Protein AF-A0A6S6RWD5-F1 (afdb_monomer_lite)

InterPro domains:
  IPR003369 Sec-independent protein translocase protein TatA/B/E [PF02416] (3-48)
  IPR006312 Sec-independent protein translocase protein TatA/E [MF_00236] (1-64)
  IPR006312 Sec-independent protein translocase protein TatA/E [TIGR01411] (2-48)

Secondary structure (DSSP, 8-state):
-PPPHHHHHHHHHHHHHHH-TTHHHHHHHHHHHHHHHHHHHHHHHHHTTS---------------

pLDDT: mean 77.54, std 19.22, range [42.41, 95.88]

Radius of gyration: 22.96 Å; chains: 1; bounding box: 48×50×46 Å

Sequence (65 aa):
MMPGMTEIVIILAIVILLFGGKKIPELAKGLGRGIKDFKKALKDDTKEEDTTTKTQKEKVETKDS

Organism: NCBI:txid352960

Structure (mmCIF, N/CA/C/O backbone):
data_AF-A0A6S6RWD5-F1
#
_entry.id   AF-A0A6S6RWD5-F1
#
loop_
_atom_site.group_PDB
_atom_site.id
_atom_site.type_symbol
_atom_site.label_atom_id
_atom_site.label_alt_id
_atom_site.label_comp_id
_atom_site.label_asym_id
_atom_site.label_entity_id
_atom_site.label_seq_id
_atom_site.pdbx_PDB_ins_code
_atom_site.Cartn_x
_atom_site.Cartn_y
_atom_site.Cartn_z
_atom_site.occupancy
_atom_site.B_iso_or_equiv
_atom_site.auth_seq_id
_atom_site.auth_comp_id
_atom_site.auth_asym_id
_atom_site.auth_atom_id
_atom_site.pdbx_PDB_model_num
ATOM 1 N N . MET A 1 1 ? 24.665 -8.327 -3.141 1.00 76.75 1 MET A N 1
ATOM 2 C CA . MET A 1 1 ? 24.066 -7.144 -3.789 1.00 76.75 1 MET A CA 1
ATOM 3 C C . MET A 1 1 ? 22.627 -7.067 -3.321 1.00 76.75 1 MET A C 1
ATOM 5 O O . MET A 1 1 ? 21.900 -8.025 -3.536 1.00 76.75 1 MET A O 1
ATOM 9 N N . MET A 1 2 ? 22.255 -6.023 -2.577 1.00 76.06 2 MET A N 1
ATOM 10 C CA . MET A 1 2 ? 20.835 -5.769 -2.315 1.00 76.06 2 MET A CA 1
ATOM 11 C C . MET A 1 2 ? 20.209 -5.273 -3.617 1.00 76.06 2 MET A C 1
ATOM 13 O O . MET A 1 2 ? 20.889 -4.520 -4.321 1.00 76.06 2 MET A O 1
ATOM 17 N N . PRO A 1 3 ? 18.975 -5.680 -3.946 1.00 79.62 3 PRO A N 1
ATOM 18 C CA . PRO A 1 3 ? 18.309 -5.144 -5.115 1.00 79.62 3 PRO A CA 1
ATOM 19 C C . PRO A 1 3 ? 18.227 -3.624 -4.972 1.00 79.62 3 PRO A C 1
ATOM 21 O O . PRO A 1 3 ? 17.788 -3.099 -3.944 1.00 79.62 3 PRO A O 1
ATOM 24 N N . GLY A 1 4 ? 18.726 -2.922 -5.980 1.00 89.06 4 GLY A N 1
ATOM 25 C CA . GLY A 1 4 ? 18.681 -1.473 -6.031 1.00 89.06 4 GLY A CA 1
ATOM 26 C C . GLY A 1 4 ? 17.244 -0.986 -6.185 1.00 89.06 4 GLY A C 1
ATOM 27 O O . GLY A 1 4 ? 16.352 -1.726 -6.608 1.00 89.06 4 GLY A O 1
ATOM 28 N N . MET A 1 5 ? 17.020 0.301 -5.908 1.00 91.19 5 MET A N 1
ATOM 29 C CA . MET A 1 5 ? 15.720 0.952 -6.134 1.00 91.19 5 MET A CA 1
ATOM 30 C C . MET A 1 5 ? 15.159 0.669 -7.538 1.00 91.19 5 MET 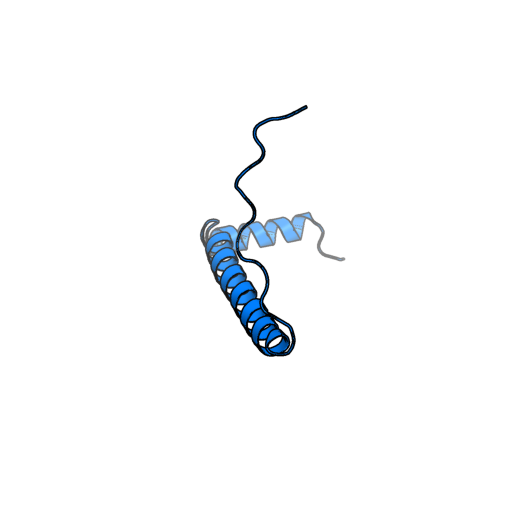A C 1
ATOM 32 O O . MET A 1 5 ? 13.953 0.510 -7.701 1.00 91.19 5 MET A O 1
ATOM 36 N N . THR A 1 6 ? 16.028 0.536 -8.540 1.00 90.94 6 THR A N 1
ATOM 37 C CA . THR A 1 6 ? 15.663 0.229 -9.927 1.00 90.94 6 THR A CA 1
ATOM 38 C C . THR A 1 6 ? 14.996 -1.141 -10.087 1.00 90.94 6 THR A C 1
ATOM 40 O O . THR A 1 6 ? 13.991 -1.248 -10.786 1.00 90.94 6 THR A O 1
ATOM 43 N N . GLU A 1 7 ? 15.499 -2.184 -9.422 1.00 91.62 7 GLU A N 1
ATOM 44 C CA . GLU A 1 7 ? 14.921 -3.535 -9.499 1.00 91.62 7 GLU A CA 1
ATOM 45 C C . GLU A 1 7 ? 13.557 -3.593 -8.808 1.00 91.62 7 GLU A C 1
ATOM 47 O O . GLU A 1 7 ? 12.616 -4.177 -9.345 1.00 91.62 7 GLU A O 1
ATOM 52 N N . ILE A 1 8 ? 13.409 -2.906 -7.671 1.00 93.00 8 ILE A N 1
ATOM 53 C CA . ILE A 1 8 ? 12.125 -2.797 -6.964 1.00 93.00 8 ILE A CA 1
ATOM 54 C C . ILE A 1 8 ? 11.072 -2.111 -7.847 1.00 93.00 8 ILE A C 1
ATOM 56 O O . ILE A 1 8 ? 9.931 -2.570 -7.917 1.00 93.00 8 ILE A O 1
ATOM 60 N N . VAL A 1 9 ? 11.446 -1.043 -8.559 1.00 93.56 9 VAL A N 1
ATOM 61 C CA . VAL A 1 9 ? 10.541 -0.331 -9.477 1.00 93.56 9 VAL A CA 1
ATOM 62 C C . VAL A 1 9 ? 10.119 -1.218 -10.651 1.00 93.56 9 VAL A C 1
ATOM 64 O O . VAL A 1 9 ? 8.940 -1.226 -11.005 1.00 93.56 9 VAL A O 1
ATOM 67 N N . ILE A 1 10 ? 11.037 -2.002 -11.222 1.00 94.75 10 ILE A N 1
ATOM 68 C CA . ILE A 1 10 ? 10.723 -2.939 -12.313 1.00 94.75 10 ILE A CA 1
ATOM 69 C C . ILE A 1 10 ? 9.741 -4.017 -11.839 1.00 94.75 10 ILE A C 1
ATOM 71 O O . ILE A 1 10 ? 8.753 -4.292 -12.519 1.00 94.75 10 ILE A O 1
ATOM 75 N N . ILE A 1 11 ? 9.963 -4.590 -10.654 1.00 93.44 11 ILE A N 1
ATOM 76 C CA . ILE A 1 11 ? 9.059 -5.594 -10.076 1.00 93.44 11 ILE A CA 1
ATOM 77 C C . ILE A 1 11 ? 7.668 -4.990 -9.847 1.00 93.44 11 ILE A C 1
ATOM 79 O O . ILE A 1 11 ? 6.665 -5.585 -10.244 1.00 93.44 11 ILE A O 1
ATOM 83 N N . LEU A 1 12 ? 7.592 -3.787 -9.269 1.00 92.38 12 LEU A N 1
ATOM 84 C CA . LEU A 1 12 ? 6.327 -3.071 -9.083 1.00 92.38 12 LEU A CA 1
ATOM 85 C C . LEU A 1 12 ? 5.612 -2.807 -10.410 1.00 92.38 12 LEU A C 1
ATOM 87 O O . LEU A 1 12 ? 4.399 -2.991 -10.491 1.00 92.38 12 LEU A O 1
ATOM 91 N N . ALA A 1 13 ? 6.345 -2.420 -11.455 1.00 93.69 13 ALA A N 1
ATOM 92 C CA . ALA A 1 13 ? 5.779 -2.200 -12.780 1.00 93.69 13 ALA A CA 1
ATOM 93 C C . ALA A 1 13 ? 5.168 -3.486 -13.362 1.00 93.69 13 ALA A C 1
ATOM 95 O O . ALA A 1 13 ? 4.054 -3.445 -13.882 1.00 93.69 13 ALA A O 1
ATOM 96 N N . ILE A 1 14 ? 5.838 -4.635 -13.215 1.00 95.00 14 ILE A N 1
ATOM 97 C CA . ILE A 1 14 ? 5.314 -5.938 -13.658 1.00 95.00 14 ILE A CA 1
ATOM 98 C C . ILE A 1 14 ? 4.052 -6.313 -12.874 1.00 95.00 14 ILE A C 1
ATOM 100 O O . ILE A 1 14 ? 3.051 -6.701 -13.472 1.00 95.00 14 ILE A O 1
ATOM 104 N N . VAL A 1 15 ? 4.054 -6.153 -11.548 1.00 93.44 15 VAL A N 1
ATOM 105 C CA . VAL A 1 15 ? 2.873 -6.416 -10.707 1.00 93.44 15 VAL A CA 1
ATOM 106 C C . VAL A 1 15 ? 1.695 -5.534 -11.135 1.00 93.44 15 VAL A C 1
ATOM 108 O O . VAL A 1 15 ? 0.576 -6.018 -11.294 1.00 93.44 15 VAL A O 1
ATOM 111 N N . ILE A 1 16 ? 1.937 -4.248 -11.393 1.00 93.00 16 ILE A N 1
ATOM 112 C CA . ILE A 1 16 ? 0.911 -3.321 -11.885 1.00 93.00 16 ILE A CA 1
ATOM 113 C C . ILE A 1 16 ? 0.428 -3.704 -13.288 1.00 93.00 16 ILE A C 1
ATOM 115 O O . ILE A 1 16 ? -0.746 -3.500 -13.579 1.00 93.00 16 ILE A O 1
ATOM 119 N N . LEU A 1 17 ? 1.276 -4.266 -14.151 1.00 93.62 17 LEU A N 1
ATOM 120 C CA . LEU A 1 17 ? 0.876 -4.720 -15.484 1.00 93.62 17 LEU A CA 1
ATOM 121 C C . LEU A 1 17 ? -0.011 -5.973 -15.420 1.00 93.62 17 LEU A C 1
ATOM 123 O O . LEU A 1 17 ? -1.011 -6.046 -16.127 1.00 93.62 17 LEU A O 1
ATOM 127 N N . LEU A 1 18 ? 0.322 -6.929 -14.547 1.00 93.25 18 LEU A N 1
ATOM 128 C CA . LEU A 1 18 ? -0.427 -8.180 -14.377 1.00 93.25 18 LEU A CA 1
ATOM 129 C C . LEU A 1 18 ? -1.783 -7.962 -13.699 1.00 93.25 18 LEU A C 1
ATOM 131 O O . LEU A 1 18 ? -2.799 -8.492 -14.140 1.00 93.25 18 LEU A O 1
ATOM 135 N N . PHE A 1 19 ? -1.803 -7.184 -12.617 1.00 90.69 19 PHE A N 1
ATOM 136 C CA . PHE A 1 19 ? -3.019 -6.938 -11.841 1.00 90.69 19 PHE A CA 1
ATOM 137 C C . PHE A 1 19 ? -3.778 -5.689 -12.313 1.00 90.69 19 PHE A C 1
ATOM 139 O O . PHE A 1 19 ? -4.962 -5.536 -12.029 1.00 90.69 19 PHE A O 1
ATOM 146 N N . GLY A 1 20 ? -3.135 -4.791 -13.053 1.00 86.31 20 GLY A N 1
ATOM 147 C CA . GLY A 1 20 ? -3.679 -3.491 -13.431 1.00 86.31 20 GLY A CA 1
ATOM 148 C C . GLY A 1 20 ? -3.577 -2.465 -12.296 1.00 86.31 20 GLY A C 1
ATOM 149 O O . GLY A 1 20 ? -3.884 -2.742 -11.134 1.00 86.31 20 GLY A O 1
ATOM 150 N N . GLY A 1 21 ? -3.244 -1.215 -12.636 1.00 85.62 21 GLY A N 1
ATOM 151 C CA . GLY A 1 21 ? -3.107 -0.119 -11.661 1.00 85.62 21 GLY A CA 1
ATOM 152 C C . GLY A 1 21 ? -4.375 0.208 -10.858 1.00 85.62 21 GLY A C 1
ATOM 153 O O . GLY A 1 21 ? -4.295 0.888 -9.840 1.00 85.62 21 GLY A O 1
ATOM 154 N N . LYS A 1 22 ? -5.544 -0.297 -11.275 1.00 87.06 22 LYS A N 1
ATOM 155 C CA . LYS A 1 22 ? -6.823 -0.124 -10.566 1.00 87.06 22 LYS A CA 1
ATOM 156 C C . LYS A 1 22 ? -7.064 -1.166 -9.465 1.00 87.06 22 LYS A C 1
ATOM 158 O O . LYS A 1 22 ? -7.738 -0.839 -8.493 1.00 87.06 22 LYS A O 1
ATOM 163 N N . LYS A 1 23 ? -6.495 -2.377 -9.561 1.00 89.06 23 LYS A N 1
ATOM 164 C CA . LYS A 1 23 ? -6.716 -3.446 -8.566 1.00 89.06 23 LYS A CA 1
ATOM 165 C C . LYS A 1 23 ? -6.003 -3.173 -7.245 1.00 89.06 23 LYS A C 1
ATOM 167 O O . LYS A 1 23 ? -6.581 -3.400 -6.191 1.00 89.06 23 LYS A O 1
ATOM 172 N N . ILE A 1 24 ? -4.792 -2.621 -7.280 1.00 90.00 24 ILE A N 1
ATOM 173 C CA . ILE A 1 24 ? -4.026 -2.267 -6.072 1.00 90.00 24 ILE A CA 1
ATOM 174 C C . ILE A 1 24 ? -4.798 -1.299 -5.145 1.00 90.00 24 ILE A C 1
ATOM 176 O O . ILE A 1 24 ? -4.981 -1.631 -3.972 1.00 90.00 24 ILE A O 1
ATOM 180 N N . PRO A 1 25 ? -5.308 -0.136 -5.611 1.00 87.44 25 PRO A N 1
ATOM 181 C CA . PRO A 1 25 ? -6.062 0.778 -4.752 1.00 87.44 25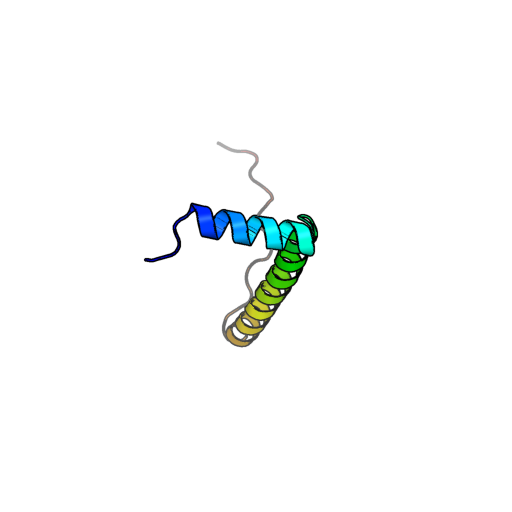 PRO A CA 1
ATOM 182 C C . PRO A 1 25 ? -7.431 0.223 -4.340 1.00 87.44 25 PRO A C 1
ATOM 184 O O . PRO A 1 25 ? -7.932 0.580 -3.276 1.00 87.44 25 PRO A O 1
ATOM 187 N N . GLU A 1 26 ? -8.047 -0.639 -5.150 1.00 91.94 26 GLU A N 1
ATOM 188 C CA . GLU A 1 26 ? -9.300 -1.323 -4.810 1.00 91.94 26 GLU A CA 1
ATOM 189 C C . GLU A 1 26 ? -9.097 -2.305 -3.644 1.00 91.94 26 GLU A C 1
ATOM 191 O O . GLU A 1 26 ? -9.805 -2.224 -2.638 1.00 91.94 26 GLU A O 1
ATOM 196 N N . LEU A 1 27 ? -8.055 -3.140 -3.717 1.00 92.00 27 LEU A N 1
ATOM 197 C CA . LEU A 1 27 ? -7.655 -4.059 -2.649 1.00 92.00 27 LEU A CA 1
ATOM 198 C C . LEU A 1 27 ? -7.229 -3.308 -1.384 1.00 92.00 27 LEU A C 1
ATOM 200 O O . LEU A 1 27 ? -7.674 -3.650 -0.292 1.00 92.00 27 LEU A O 1
ATOM 204 N N . ALA A 1 28 ? -6.438 -2.240 -1.516 1.00 92.69 28 ALA A N 1
ATOM 205 C CA . ALA A 1 28 ? -6.024 -1.413 -0.383 1.00 92.69 28 ALA A CA 1
ATOM 206 C C . ALA A 1 28 ? -7.218 -0.739 0.314 1.00 92.69 28 ALA A C 1
ATOM 208 O O . ALA A 1 28 ? -7.260 -0.671 1.541 1.00 92.69 28 ALA A O 1
ATOM 209 N N . LYS A 1 29 ? -8.221 -0.273 -0.445 1.00 93.94 29 LYS A N 1
ATOM 210 C CA . LYS A 1 29 ? -9.464 0.277 0.119 1.00 93.94 29 LYS A CA 1
ATOM 211 C C . LYS A 1 29 ? -10.273 -0.788 0.859 1.00 93.94 29 LYS A C 1
ATOM 213 O O . LYS A 1 29 ? -10.798 -0.483 1.927 1.00 93.94 29 LYS A O 1
ATOM 218 N N . GLY A 1 30 ? -10.380 -2.000 0.313 1.00 94.88 30 GLY A N 1
ATOM 219 C CA . GLY A 1 30 ? -11.063 -3.122 0.965 1.00 94.88 30 GLY A CA 1
ATOM 220 C C . GLY A 1 30 ? -10.364 -3.549 2.256 1.00 94.88 30 GLY A C 1
ATOM 221 O O . GLY A 1 30 ? -10.982 -3.561 3.319 1.00 94.88 30 GLY A O 1
ATOM 222 N N . LEU A 1 31 ? -9.053 -3.790 2.180 1.00 95.62 31 LEU A N 1
ATOM 223 C CA . LEU A 1 31 ? -8.207 -4.131 3.323 1.00 95.62 31 LEU A CA 1
ATOM 224 C C . LEU A 1 31 ? -8.245 -3.033 4.395 1.00 95.62 31 LEU A C 1
ATOM 226 O O . LEU A 1 31 ? -8.414 -3.323 5.573 1.00 95.62 31 LEU A O 1
ATOM 230 N N . GLY A 1 32 ? -8.136 -1.763 3.996 1.00 94.38 32 GLY A N 1
ATOM 231 C CA . GLY A 1 32 ? -8.151 -0.628 4.915 1.00 94.38 32 GLY A CA 1
ATOM 232 C C . GLY A 1 32 ? -9.474 -0.484 5.668 1.00 94.38 32 GLY A C 1
ATOM 233 O O . GLY A 1 32 ? -9.462 -0.177 6.859 1.00 94.38 32 GLY A O 1
ATOM 234 N N . ARG A 1 33 ? -10.611 -0.749 5.010 1.00 95.19 33 ARG A N 1
ATOM 235 C CA . ARG A 1 33 ? -11.921 -0.811 5.680 1.00 95.19 33 ARG A CA 1
ATOM 236 C C . ARG A 1 33 ? -11.982 -1.986 6.650 1.00 95.19 33 ARG A C 1
ATOM 238 O O . ARG A 1 33 ? -12.279 -1.760 7.814 1.00 95.19 33 ARG A O 1
ATOM 245 N N . GLY A 1 34 ? -11.583 -3.184 6.217 1.00 95.88 34 GLY A N 1
ATOM 246 C CA . GLY A 1 34 ? -11.552 -4.373 7.073 1.00 95.88 34 GLY A CA 1
ATOM 247 C C . GLY A 1 34 ? -10.683 -4.192 8.321 1.00 95.88 34 GLY A C 1
ATOM 248 O O . GLY A 1 34 ? -11.136 -4.463 9.426 1.00 95.88 34 GLY A O 1
ATOM 249 N N . ILE A 1 35 ? -9.470 -3.646 8.176 1.00 95.56 35 ILE A N 1
ATOM 250 C CA . ILE A 1 35 ? -8.580 -3.339 9.308 1.00 95.56 35 ILE A CA 1
ATOM 251 C C . ILE A 1 35 ? -9.197 -2.271 10.220 1.00 95.56 35 ILE A C 1
ATOM 253 O O . ILE A 1 35 ? -9.090 -2.373 11.442 1.00 95.56 35 ILE A O 1
ATOM 257 N N . LYS A 1 36 ? -9.836 -1.237 9.657 1.00 93.38 36 LYS A N 1
ATOM 258 C CA . LYS A 1 36 ? -10.493 -0.178 10.436 1.00 93.38 36 LYS A CA 1
ATOM 259 C C . LYS A 1 36 ? -11.662 -0.726 11.254 1.00 93.38 36 LYS A C 1
ATOM 261 O O . LYS A 1 36 ? -11.757 -0.396 12.434 1.00 93.38 36 LYS A O 1
ATOM 266 N N . ASP A 1 37 ? -12.508 -1.547 10.644 1.00 93.50 37 ASP A N 1
ATOM 267 C CA . ASP A 1 37 ? -13.669 -2.154 11.293 1.00 93.50 37 ASP A CA 1
ATOM 268 C C . ASP A 1 37 ? -13.226 -3.176 12.345 1.00 93.50 37 ASP A C 1
ATOM 270 O O . ASP A 1 37 ? -13.709 -3.137 13.473 1.00 93.50 37 ASP A O 1
ATOM 274 N N . PHE A 1 38 ? -12.208 -3.988 12.041 1.00 93.44 38 PHE A N 1
ATOM 275 C CA . PHE A 1 38 ? -11.588 -4.905 12.999 1.00 93.44 38 PHE A CA 1
ATOM 276 C C . PHE A 1 38 ? -11.008 -4.162 14.208 1.00 93.44 38 PHE A C 1
ATOM 278 O O . PHE A 1 38 ? -11.278 -4.505 15.355 1.00 93.44 38 PHE A O 1
ATOM 285 N N . LYS A 1 39 ? -10.266 -3.073 13.974 1.00 89.94 39 LYS A N 1
ATOM 286 C CA . LYS A 1 39 ? -9.711 -2.241 15.050 1.00 89.94 39 LYS A CA 1
ATOM 287 C C . LYS A 1 39 ? -10.788 -1.514 15.852 1.00 89.94 39 LYS A C 1
ATOM 289 O O . LYS A 1 39 ? -10.545 -1.190 17.013 1.00 89.94 39 LYS A O 1
ATOM 294 N N . LYS A 1 40 ? -11.937 -1.212 15.240 1.00 88.88 40 LYS A N 1
ATOM 295 C CA . LYS A 1 40 ? -13.089 -0.624 15.923 1.00 88.88 40 LYS A CA 1
ATOM 296 C C . LYS A 1 40 ? -13.759 -1.654 16.829 1.00 88.88 40 LYS A C 1
ATOM 298 O O . LYS A 1 40 ? -13.930 -1.340 17.994 1.00 88.88 40 LYS A O 1
ATOM 303 N N . ALA A 1 41 ? -14.025 -2.862 16.333 1.00 87.19 41 ALA A N 1
ATOM 304 C CA . ALA A 1 41 ? -14.586 -3.957 17.125 1.00 87.19 41 ALA A CA 1
ATOM 305 C C . ALA A 1 41 ? -13.708 -4.279 18.343 1.00 87.19 41 ALA A C 1
ATOM 307 O O . ALA A 1 41 ? -14.179 -4.210 19.468 1.00 87.19 41 ALA A O 1
ATOM 308 N N . LEU A 1 42 ? -12.395 -4.449 18.138 1.00 87.12 42 LEU A N 1
ATOM 309 C CA . LEU A 1 42 ? -11.448 -4.665 19.240 1.00 87.12 42 LEU A CA 1
ATOM 310 C C . LEU A 1 42 ? -11.430 -3.517 20.262 1.00 87.12 42 LEU A C 1
ATOM 312 O O . LEU A 1 42 ? -11.175 -3.733 21.443 1.00 87.12 42 LEU A O 1
ATOM 316 N N . LYS A 1 43 ? -11.644 -2.274 19.811 1.00 83.25 43 LYS A N 1
ATOM 317 C CA . LYS A 1 43 ? -11.705 -1.105 20.695 1.00 83.25 43 LYS A CA 1
ATOM 318 C C . LYS A 1 43 ? -13.033 -0.993 21.422 1.00 83.25 43 LYS A C 1
ATOM 320 O O . LYS A 1 43 ? -12.986 -0.549 22.557 1.00 83.25 43 LYS A O 1
ATOM 325 N N . ASP A 1 44 ? -14.152 -1.321 20.782 1.00 73.12 44 ASP A N 1
ATOM 326 C CA . ASP A 1 44 ? -15.478 -1.323 21.402 1.00 73.12 44 ASP A CA 1
ATOM 327 C C . ASP A 1 44 ? -15.549 -2.429 22.469 1.00 73.12 44 ASP A C 1
ATOM 329 O O . ASP A 1 44 ? -1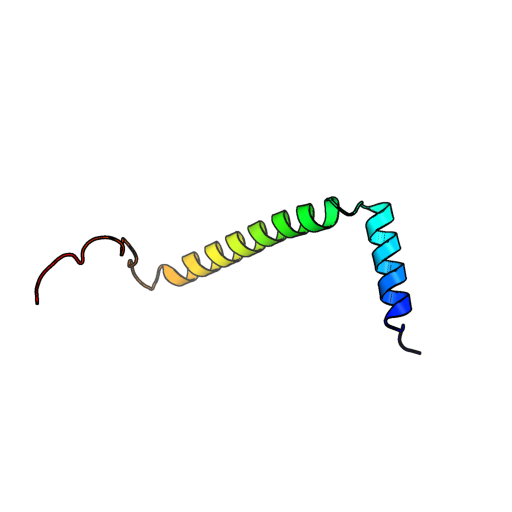5.909 -2.117 23.598 1.00 73.12 44 ASP A O 1
ATOM 333 N N . ASP A 1 45 ? -15.011 -3.628 22.203 1.00 65.31 45 ASP A N 1
ATOM 334 C CA . ASP A 1 45 ? -14.872 -4.705 23.206 1.00 65.31 45 ASP A CA 1
ATOM 335 C C . ASP A 1 45 ? -13.988 -4.299 24.404 1.00 65.31 45 ASP A C 1
ATOM 337 O O . ASP A 1 45 ? -14.180 -4.766 25.520 1.00 65.31 45 ASP A O 1
ATOM 341 N N . THR A 1 46 ? -13.018 -3.397 24.197 1.00 59.81 46 THR A N 1
ATOM 342 C CA . THR A 1 46 ? -12.167 -2.849 25.278 1.00 59.81 46 THR A CA 1
ATOM 343 C C . THR A 1 46 ? -12.764 -1.582 25.915 1.00 59.81 46 THR A C 1
ATOM 345 O O . THR A 1 46 ? -12.271 -1.105 26.932 1.00 59.81 46 THR A O 1
ATOM 348 N N . LYS A 1 47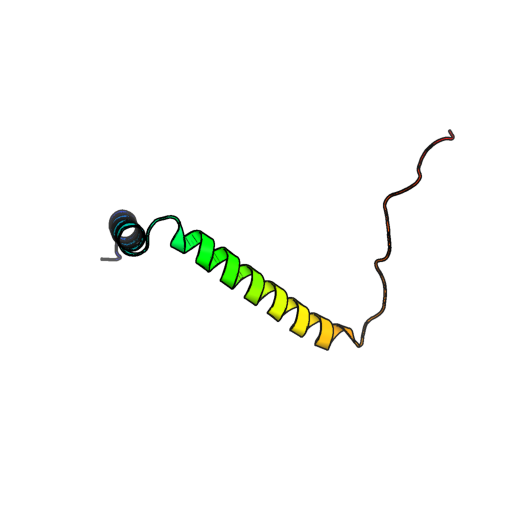 ? -13.793 -0.976 25.308 1.00 56.59 47 LYS A N 1
ATOM 349 C CA . LYS A 1 47 ? -14.407 0.294 25.736 1.00 56.59 47 LYS A CA 1
ATOM 350 C C . LYS A 1 47 ? -15.761 0.122 26.409 1.00 56.59 47 LYS A C 1
ATOM 352 O O . LYS A 1 47 ? -16.280 1.120 26.902 1.00 56.59 47 LYS A O 1
ATOM 357 N N . GLU A 1 48 ? -16.310 -1.087 26.493 1.00 53.97 48 GLU A N 1
ATOM 358 C CA . GLU A 1 48 ? -17.481 -1.341 27.342 1.00 53.97 48 GLU A CA 1
ATOM 359 C C . GLU A 1 48 ? -17.198 -1.107 28.842 1.00 53.97 48 GLU A C 1
ATOM 361 O O . GLU A 1 48 ? -18.143 -0.953 29.611 1.00 53.97 48 GLU A O 1
ATOM 366 N N . GLU A 1 49 ? -15.934 -0.925 29.255 1.00 54.59 49 GLU A N 1
ATOM 367 C CA . GLU A 1 49 ? -15.590 -0.411 30.594 1.00 54.59 49 GLU A CA 1
ATOM 368 C C . GLU A 1 49 ? -15.466 1.127 30.686 1.00 54.59 49 GLU A C 1
ATOM 370 O O . GLU A 1 49 ? -15.436 1.665 31.789 1.00 54.59 49 GLU A O 1
ATOM 375 N N . ASP A 1 50 ? -15.472 1.878 29.575 1.00 52.47 50 ASP A N 1
ATOM 376 C CA . ASP A 1 50 ? -15.249 3.332 29.595 1.00 52.47 50 ASP A CA 1
ATOM 377 C C . ASP A 1 50 ? -16.164 4.103 28.624 1.00 52.47 50 ASP A C 1
ATOM 379 O O . ASP A 1 50 ? -15.800 4.494 27.509 1.00 52.47 50 ASP A O 1
ATOM 383 N N . THR A 1 51 ? -17.369 4.349 29.144 1.00 42.41 51 THR A N 1
ATOM 384 C CA . THR A 1 51 ? -18.165 5.582 29.033 1.00 42.41 51 THR A CA 1
ATOM 385 C C . THR A 1 51 ? -18.453 6.171 27.640 1.00 42.41 51 THR A C 1
ATOM 387 O O . THR A 1 51 ? -17.633 6.784 26.954 1.00 42.41 51 THR A O 1
ATOM 390 N N . THR A 1 52 ? -19.747 6.128 27.301 1.00 50.44 52 THR A N 1
ATOM 391 C CA . THR A 1 52 ? -20.548 7.240 26.767 1.00 50.44 52 THR A CA 1
ATOM 392 C C . THR A 1 52 ? -19.830 8.590 26.823 1.00 50.44 52 THR A C 1
ATOM 394 O O . THR A 1 52 ? -19.728 9.160 27.900 1.00 50.44 52 THR A O 1
ATOM 397 N N . THR A 1 53 ? -19.376 9.132 25.687 1.00 48.94 53 THR A N 1
ATOM 398 C CA . THR A 1 53 ? -19.353 10.577 25.361 1.00 48.94 53 THR A CA 1
ATOM 399 C C . THR A 1 53 ? -18.773 10.762 23.958 1.00 48.94 53 THR A C 1
ATOM 401 O O . THR A 1 53 ? -17.586 10.522 23.740 1.00 48.94 53 THR A O 1
ATOM 404 N N . LYS A 1 54 ? -19.608 11.226 23.017 1.00 47.81 54 LYS A N 1
ATOM 405 C CA . LYS A 1 54 ? -19.310 12.268 22.003 1.00 47.81 54 LYS A CA 1
ATOM 406 C C . LYS A 1 54 ? -20.508 12.437 21.062 1.00 47.81 54 LYS A C 1
ATOM 408 O O . LYS A 1 54 ? -20.450 12.177 19.865 1.00 47.81 54 LYS A O 1
ATOM 413 N N . THR A 1 55 ? -21.598 12.914 21.650 1.00 42.78 55 THR A N 1
ATOM 414 C CA . THR A 1 55 ? -22.680 13.586 20.933 1.00 42.78 55 THR A CA 1
ATOM 415 C C . THR A 1 55 ? -22.300 15.064 20.808 1.00 42.78 55 THR A C 1
ATOM 417 O O . THR A 1 55 ? -22.089 15.721 21.818 1.00 42.78 55 THR A O 1
ATOM 420 N N . GLN A 1 56 ? -22.223 15.546 19.564 1.00 53.34 56 GLN A N 1
ATOM 421 C CA . GLN A 1 56 ? -22.436 16.936 19.125 1.00 53.34 56 GLN A CA 1
ATOM 422 C C . GLN A 1 56 ? -21.529 18.051 19.697 1.00 53.34 56 GLN A C 1
ATOM 424 O O . GLN A 1 56 ? -21.717 18.539 20.805 1.00 53.34 56 GLN A O 1
ATOM 429 N N . LYS A 1 57 ? -20.635 18.577 18.848 1.00 49.69 57 LYS A N 1
ATOM 43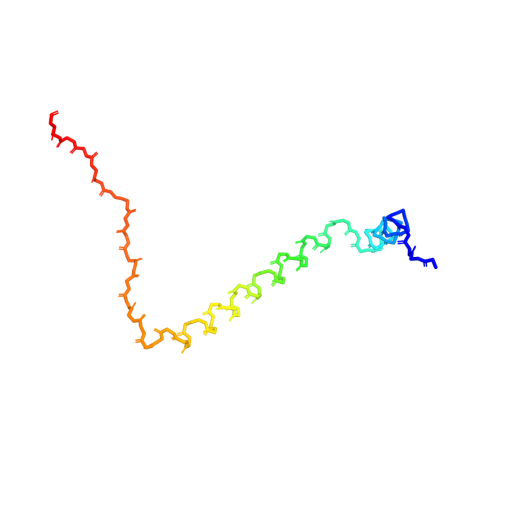0 C CA . LYS A 1 57 ? -20.194 19.982 18.882 1.00 49.69 57 LYS A CA 1
ATOM 431 C C . LYS A 1 57 ? -20.116 20.516 17.451 1.00 49.69 57 LYS A C 1
ATOM 433 O O . LYS A 1 57 ? -19.070 20.404 16.830 1.00 49.69 57 LYS A O 1
ATOM 438 N N . GLU A 1 58 ? -21.221 21.071 16.959 1.00 49.56 58 GLU A N 1
ATOM 439 C CA . GLU A 1 58 ? -21.203 22.221 16.042 1.00 49.56 58 GLU A CA 1
ATOM 440 C C . GLU A 1 58 ? -22.595 22.872 16.005 1.00 49.56 58 GLU A C 1
ATOM 442 O O . GLU A 1 58 ? -23.425 22.558 15.158 1.00 49.56 58 GLU A O 1
ATOM 447 N N . LYS A 1 59 ? -22.876 23.753 16.972 1.00 48.28 59 LYS A N 1
ATOM 448 C CA . LYS A 1 59 ? -23.728 24.932 16.772 1.00 48.28 59 LYS A CA 1
ATOM 449 C C . LYS A 1 59 ? -23.563 25.888 17.955 1.00 48.28 59 LYS A C 1
ATOM 451 O O . LYS A 1 59 ? -23.557 25.441 19.096 1.00 48.28 59 LYS A O 1
ATOM 456 N N . VAL A 1 60 ? -23.568 27.180 17.630 1.00 45.94 60 VAL A N 1
ATOM 457 C CA . VAL A 1 60 ? -23.692 28.359 18.504 1.00 45.94 60 VAL A CA 1
ATOM 458 C C . VAL A 1 60 ? -22.369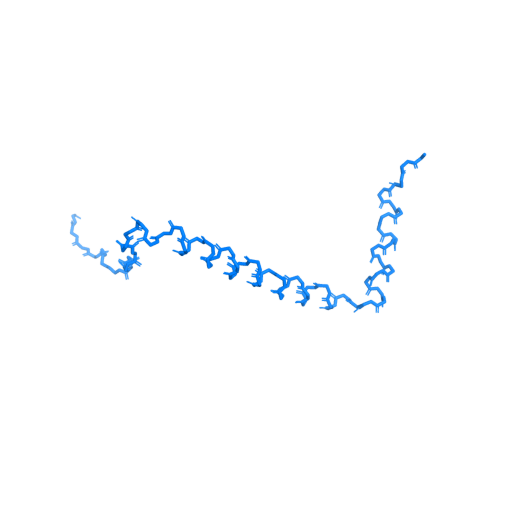 28.937 19.015 1.00 45.94 60 VAL A C 1
ATOM 460 O O . VAL A 1 60 ? -21.918 28.615 20.103 1.00 45.94 60 VAL A O 1
ATOM 463 N N . GLU A 1 61 ? -21.833 29.898 18.260 1.00 50.31 61 GLU A N 1
ATOM 464 C CA . GLU A 1 61 ? -21.423 31.170 18.861 1.00 50.31 61 GLU A CA 1
ATOM 465 C C . GLU A 1 61 ? -21.707 32.308 17.867 1.00 50.31 61 GLU A C 1
ATOM 467 O O . GLU A 1 61 ? -20.953 32.591 16.941 1.00 50.31 61 GLU A O 1
ATOM 472 N N . THR A 1 62 ? -22.884 32.910 18.027 1.00 47.56 62 THR A N 1
ATOM 473 C CA . THR A 1 62 ? -23.173 34.279 17.603 1.00 47.56 62 THR A CA 1
ATOM 474 C C . THR A 1 62 ? -23.361 35.095 18.869 1.00 47.56 62 THR A C 1
ATOM 476 O O . THR A 1 62 ? -24.203 34.715 19.679 1.00 47.56 62 THR A O 1
ATOM 479 N N . LYS A 1 63 ? -22.699 36.259 18.893 1.00 50.66 63 LYS A N 1
ATOM 480 C CA . LYS A 1 63 ? -23.117 37.498 19.565 1.00 50.66 63 LYS A CA 1
ATOM 481 C C . LYS A 1 63 ? -22.920 37.555 21.089 1.00 50.66 63 LYS A C 1
ATOM 483 O O . LYS A 1 63 ? -23.677 36.957 21.836 1.00 50.66 63 LYS A O 1
ATOM 488 N N . ASP A 1 64 ? -21.880 38.283 21.495 1.00 53.69 64 ASP A N 1
ATOM 489 C CA . ASP A 1 64 ? -21.915 39.467 22.376 1.00 53.69 64 ASP A CA 1
ATOM 490 C C . ASP A 1 64 ? -20.534 39.652 23.023 1.00 53.69 64 ASP A C 1
ATOM 492 O O . ASP A 1 64 ? -20.175 38.939 23.959 1.00 53.69 64 ASP A O 1
ATOM 496 N N . SER A 1 65 ? -19.756 40.607 22.505 1.00 43.19 65 SER A N 1
ATOM 497 C CA . SER A 1 65 ? -18.987 41.545 23.326 1.00 43.19 65 SER A CA 1
ATOM 498 C C . SER A 1 65 ? -18.573 42.764 22.513 1.00 43.19 65 SER A C 1
ATOM 500 O O . SER A 1 65 ? -18.413 42.629 21.277 1.00 43.19 65 SER A O 1
#

Foldseek 3Di:
DPDDPVVVVVVVVVVCVVCPPVNVVVVVVVVVVVVVVVVVVVVVVVCVVPDDDDDDDDDDDDDDD